Protein AF-A0A525I6V6-F1 (afdb_monomer_lite)

Foldseek 3Di:
DPPPDDPLRVLVVVLVVQQVVLVVVLVVVCVVVVDDDDPVSVLVSVLSNVVSVLSVCVSVVVDDPVVSVVSVVVSVCSVVVPVPPVVDPPPPDDPCDPPPPPPPDDPDDDDD

Sequence (112 aa):
MLATFTATQWLEVIVAITLPLSVIGFVVHRAVRGGPITGKAIQVFGILQLIPAVLILALENHLSDSVLGPLLGAFGGCLLSNIGRDAYIAPRAAESGPPRVVENAPRPSASV

pLDDT: mean 70.17, std 9.42, range [42.59, 85.75]

Structure (mmCIF, N/CA/C/O backbone):
data_AF-A0A525I6V6-F1
#
_entry.id   AF-A0A525I6V6-F1
#
loop_
_atom_site.group_PDB
_atom_site.id
_atom_site.type_symbol
_atom_site.label_atom_id
_atom_site.label_alt_id
_atom_site.label_comp_id
_atom_site.label_asym_id
_atom_site.label_entity_id
_atom_site.label_seq_id
_atom_site.pdbx_PDB_ins_code
_atom_site.Cartn_x
_atom_site.Cartn_y
_atom_site.Cartn_z
_atom_site.occupancy
_atom_site.B_iso_or_equiv
_atom_site.auth_seq_id
_atom_site.auth_comp_id
_atom_site.auth_asym_id
_atom_site.auth_atom_id
_atom_site.pdbx_PDB_model_num
ATOM 1 N N . MET A 1 1 ? -34.824 1.191 -1.956 1.00 42.59 1 MET A N 1
ATOM 2 C CA . MET A 1 1 ? -34.232 1.391 -0.617 1.00 42.59 1 MET A CA 1
ATOM 3 C C . MET A 1 1 ? -32.758 1.693 -0.813 1.00 42.59 1 MET A C 1
ATOM 5 O O . MET A 1 1 ? -32.049 0.831 -1.310 1.00 42.59 1 MET A O 1
ATOM 9 N N . LEU A 1 2 ? -32.318 2.920 -0.531 1.00 51.72 2 LEU A N 1
ATOM 10 C CA . LEU A 1 2 ? -30.892 3.255 -0.516 1.00 51.72 2 LEU A CA 1
ATOM 11 C C . LEU A 1 2 ? -30.320 2.687 0.785 1.00 51.72 2 LEU A C 1
ATOM 13 O O . LEU A 1 2 ? -30.680 3.157 1.860 1.00 51.72 2 LEU A O 1
ATOM 17 N N . ALA A 1 3 ? -29.511 1.632 0.695 1.00 58.28 3 ALA A N 1
ATOM 18 C CA . ALA A 1 3 ? -28.787 1.117 1.849 1.00 58.28 3 ALA A CA 1
ATOM 19 C C . ALA A 1 3 ? -27.798 2.196 2.314 1.00 58.28 3 ALA A C 1
ATOM 21 O O . ALA A 1 3 ? -26.885 2.572 1.579 1.00 58.28 3 ALA A O 1
ATOM 22 N N . THR A 1 4 ? -28.004 2.738 3.511 1.00 76.25 4 THR A N 1
ATOM 23 C CA . THR A 1 4 ? -27.050 3.643 4.155 1.00 76.25 4 THR A CA 1
ATOM 24 C C . THR A 1 4 ? -25.863 2.823 4.637 1.00 76.25 4 THR A C 1
ATOM 26 O O . THR A 1 4 ? -25.925 2.195 5.692 1.00 76.25 4 THR A O 1
ATOM 29 N N . PHE A 1 5 ? -24.804 2.799 3.833 1.00 75.81 5 PHE A N 1
ATOM 30 C CA . PHE A 1 5 ? -23.523 2.208 4.203 1.00 75.81 5 PHE A CA 1
ATOM 31 C C . PHE A 1 5 ? -22.902 2.959 5.383 1.00 75.81 5 PHE A C 1
ATOM 33 O O . PHE A 1 5 ? -22.896 4.193 5.415 1.00 75.81 5 PHE A O 1
ATOM 40 N N . THR A 1 6 ? -22.363 2.214 6.346 1.00 83.62 6 THR A N 1
ATOM 41 C CA . THR A 1 6 ? -21.620 2.789 7.473 1.00 83.62 6 THR A CA 1
ATOM 42 C C . THR A 1 6 ? -20.242 3.278 7.015 1.00 83.62 6 THR A C 1
ATOM 44 O O . THR A 1 6 ? -19.712 2.826 5.999 1.00 83.62 6 THR A O 1
ATOM 47 N N . ALA A 1 7 ? -19.633 4.209 7.759 1.00 78.38 7 ALA A N 1
ATOM 48 C CA . ALA A 1 7 ? -18.297 4.727 7.439 1.00 78.38 7 ALA A CA 1
ATOM 49 C C . ALA A 1 7 ? -17.237 3.608 7.353 1.00 78.38 7 ALA A C 1
ATOM 51 O O . ALA A 1 7 ? -16.368 3.640 6.485 1.00 78.38 7 ALA A O 1
ATOM 52 N N . THR A 1 8 ? -17.360 2.588 8.205 1.00 75.75 8 THR A N 1
ATOM 53 C CA . THR A 1 8 ? -16.502 1.396 8.224 1.00 75.75 8 THR A CA 1
ATOM 54 C C . THR A 1 8 ? -16.635 0.579 6.939 1.00 75.75 8 THR A C 1
ATOM 56 O O . THR A 1 8 ? -15.629 0.244 6.325 1.00 75.75 8 THR A O 1
ATOM 59 N N . GLN A 1 9 ? -17.865 0.338 6.470 1.00 79.94 9 GLN A N 1
ATOM 60 C CA . GLN A 1 9 ? -18.107 -0.405 5.227 1.00 79.94 9 GLN A CA 1
ATOM 61 C C . GLN A 1 9 ? -17.568 0.336 4.000 1.00 79.94 9 GLN A C 1
ATOM 63 O O . GLN A 1 9 ? -17.016 -0.281 3.092 1.00 79.94 9 GLN A O 1
ATOM 68 N N . TRP A 1 10 ? -17.686 1.667 3.969 1.00 81.44 10 TRP A N 1
ATOM 69 C CA . TRP A 1 10 ? -17.062 2.467 2.914 1.00 81.44 10 TRP A CA 1
ATOM 70 C C . TRP A 1 10 ? -15.541 2.314 2.907 1.00 81.44 10 TRP A C 1
ATOM 72 O O . TRP A 1 10 ? -14.948 2.163 1.841 1.00 81.44 10 TRP A O 1
ATOM 82 N N . LEU A 1 11 ? -14.914 2.317 4.084 1.00 77.25 11 LEU A N 1
ATOM 83 C CA . LEU A 1 11 ? -13.476 2.110 4.224 1.00 77.25 11 LEU A CA 1
ATOM 84 C C . LEU A 1 11 ? -13.041 0.710 3.782 1.00 77.25 11 LEU A C 1
ATOM 86 O O . LEU A 1 11 ? -12.080 0.595 3.024 1.00 77.25 11 LEU A O 1
ATOM 90 N N . GLU A 1 12 ? -13.766 -0.334 4.181 1.00 79.06 12 GLU A N 1
ATOM 91 C CA . GLU A 1 12 ? -13.520 -1.708 3.729 1.00 79.06 12 GLU A CA 1
ATOM 92 C C . GLU A 1 12 ? -13.572 -1.814 2.204 1.00 79.06 12 GLU A C 1
ATOM 94 O O . GLU A 1 12 ? -12.663 -2.376 1.598 1.00 79.06 12 GLU A O 1
ATOM 99 N N . VAL A 1 13 ? 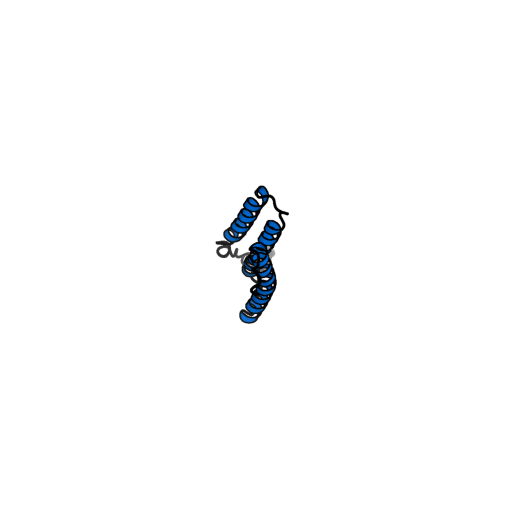-14.582 -1.213 1.565 1.00 81.50 13 VAL A N 1
ATOM 100 C CA . VAL A 1 13 ? -14.712 -1.199 0.100 1.00 81.50 13 VAL A CA 1
ATOM 101 C C . VAL A 1 13 ? -13.546 -0.459 -0.551 1.00 81.50 13 VAL A C 1
ATOM 103 O O . VAL A 1 13 ? -12.956 -0.963 -1.508 1.00 81.50 13 VAL A O 1
ATOM 106 N N . ILE A 1 14 ? -13.174 0.713 -0.027 1.00 81.62 14 ILE A N 1
ATOM 107 C CA . ILE A 1 14 ? -12.032 1.481 -0.536 1.00 81.62 14 ILE A CA 1
ATOM 108 C C . ILE A 1 14 ? -10.764 0.634 -0.454 1.00 81.62 14 ILE A C 1
ATOM 110 O O . ILE A 1 14 ? -10.043 0.521 -1.447 1.00 81.62 14 ILE A O 1
ATOM 114 N N . VAL A 1 15 ? -10.493 -0.007 0.682 1.00 80.19 15 VAL A N 1
ATOM 115 C CA . VAL A 1 15 ? -9.282 -0.814 0.838 1.00 80.19 15 VAL A CA 1
ATOM 116 C C . VAL A 1 15 ? -9.315 -2.068 -0.042 1.00 80.19 15 VAL A C 1
ATOM 118 O O . VAL A 1 15 ? -8.334 -2.352 -0.739 1.00 80.19 15 VAL A O 1
ATOM 121 N N . ALA A 1 16 ? -10.444 -2.776 -0.068 1.00 80.56 16 ALA A N 1
ATOM 122 C CA . ALA A 1 16 ? -10.639 -3.975 -0.876 1.00 80.56 16 ALA A CA 1
ATOM 123 C C . ALA A 1 16 ? -10.445 -3.705 -2.372 1.00 80.56 16 ALA A C 1
ATOM 125 O O . ALA A 1 16 ? -9.966 -4.581 -3.085 1.00 80.56 16 ALA A O 1
ATOM 126 N N . ILE A 1 17 ? -10.768 -2.498 -2.848 1.00 83.50 17 ILE A N 1
ATOM 127 C CA . ILE A 1 17 ? -10.516 -2.076 -4.231 1.00 83.50 17 ILE A CA 1
ATOM 128 C C . ILE A 1 17 ? -9.070 -1.604 -4.412 1.00 83.50 17 ILE A C 1
ATOM 130 O O . ILE A 1 17 ? -8.450 -1.911 -5.429 1.00 83.50 17 ILE A O 1
ATOM 134 N N . THR A 1 18 ? -8.499 -0.890 -3.440 1.00 81.12 18 THR A N 1
ATOM 135 C CA . THR A 1 18 ? -7.146 -0.311 -3.541 1.00 81.12 18 THR A CA 1
ATOM 136 C C . THR A 1 18 ? -6.063 -1.387 -3.645 1.00 81.12 18 THR A C 1
ATOM 138 O O . THR A 1 18 ? -5.107 -1.224 -4.405 1.00 81.12 18 THR A O 1
ATOM 141 N N . LEU A 1 19 ? -6.217 -2.517 -2.944 1.00 80.19 19 LEU A N 1
ATOM 142 C CA . LEU A 1 19 ? -5.282 -3.645 -3.018 1.00 80.19 19 LEU A CA 1
ATOM 143 C C . LEU A 1 19 ? -5.125 -4.213 -4.443 1.00 80.19 19 LEU A C 1
ATOM 145 O O . LEU A 1 19 ? -4.011 -4.158 -4.970 1.00 80.19 19 LEU A O 1
ATOM 149 N N . PRO A 1 20 ? -6.176 -4.702 -5.124 1.00 82.25 20 PRO A N 1
ATOM 150 C CA . PRO A 1 20 ? -6.058 -5.183 -6.495 1.00 82.25 20 PRO A CA 1
ATOM 151 C C . PRO A 1 20 ? -5.693 -4.058 -7.470 1.00 82.25 20 PRO A C 1
ATOM 153 O O . PRO A 1 20 ? -4.887 -4.296 -8.371 1.00 82.25 20 PRO A O 1
ATOM 156 N N . LEU A 1 21 ? -6.192 -2.826 -7.273 1.00 82.94 21 LEU A N 1
ATOM 157 C CA . LEU A 1 21 ? -5.812 -1.691 -8.125 1.00 82.94 21 LEU A CA 1
ATOM 158 C C . LEU A 1 21 ? -4.314 -1.410 -8.067 1.00 82.94 21 LEU A C 1
ATOM 160 O O . LEU A 1 21 ? -3.714 -1.122 -9.099 1.00 82.94 21 LEU A O 1
ATOM 164 N N . SER A 1 22 ? -3.704 -1.508 -6.883 1.00 78.69 22 SER A N 1
ATOM 165 C CA . SER A 1 22 ? -2.262 -1.335 -6.739 1.00 78.69 22 SER A CA 1
ATOM 166 C C . SER A 1 22 ? -1.528 -2.384 -7.576 1.00 78.69 22 SER A C 1
ATOM 168 O O . SER A 1 22 ? -0.712 -2.025 -8.422 1.00 78.69 22 SER A O 1
ATOM 170 N N . VAL A 1 23 ? -1.868 -3.671 -7.435 1.00 81.81 23 VAL A N 1
ATOM 171 C CA . VAL A 1 23 ? -1.221 -4.773 -8.172 1.00 81.81 23 VAL A CA 1
ATOM 172 C C . VAL A 1 23 ? -1.345 -4.567 -9.677 1.00 81.81 23 VAL A C 1
ATOM 174 O O . VAL A 1 23 ? -0.344 -4.631 -10.390 1.00 81.81 23 VAL A O 1
ATOM 177 N N . ILE A 1 24 ? -2.546 -4.241 -10.156 1.00 85.75 24 ILE A N 1
ATOM 178 C CA . ILE A 1 24 ? -2.791 -3.941 -11.570 1.00 85.75 24 ILE A CA 1
ATOM 179 C C . ILE A 1 24 ? -1.963 -2.730 -12.007 1.00 85.75 24 ILE A C 1
ATOM 181 O O . ILE A 1 24 ? -1.284 -2.790 -13.029 1.00 85.75 24 ILE A O 1
ATOM 185 N N . GLY A 1 25 ? -1.960 -1.655 -11.220 1.00 83.44 25 GLY A N 1
ATOM 186 C CA . GLY A 1 25 ? -1.183 -0.449 -11.488 1.00 83.44 25 GLY A CA 1
ATOM 187 C C . GLY A 1 25 ? 0.311 -0.733 -11.632 1.00 83.44 25 GLY A C 1
ATOM 188 O O . GLY A 1 25 ? 0.945 -0.203 -12.541 1.00 83.44 25 GLY A O 1
ATOM 189 N N . PHE A 1 26 ? 0.873 -1.620 -10.809 1.00 80.44 26 PHE A N 1
ATOM 190 C CA . PHE A 1 26 ? 2.269 -2.044 -10.932 1.00 80.44 26 PHE A CA 1
ATOM 191 C C . PHE A 1 26 ? 2.535 -2.875 -12.176 1.00 80.44 26 PHE A C 1
ATOM 193 O O . PHE A 1 26 ? 3.521 -2.636 -12.872 1.00 80.44 26 PHE A O 1
ATOM 200 N N . VAL A 1 27 ? 1.656 -3.829 -12.482 1.00 83.06 27 VAL A N 1
ATOM 201 C CA . VAL A 1 27 ? 1.780 -4.651 -13.689 1.00 83.06 27 VAL A CA 1
ATOM 202 C C . VAL A 1 27 ? 1.704 -3.774 -14.939 1.00 83.06 27 VAL A C 1
ATOM 204 O O . VAL A 1 27 ? 2.544 -3.912 -15.826 1.00 83.06 27 VAL A O 1
ATOM 207 N N . VAL A 1 28 ? 0.769 -2.822 -14.986 1.00 84.81 28 VAL A N 1
ATOM 208 C CA . VAL A 1 28 ? 0.631 -1.858 -16.087 1.00 84.81 28 VAL A CA 1
ATOM 209 C C . VAL A 1 28 ? 1.845 -0.936 -16.162 1.00 84.81 28 VAL A C 1
ATOM 211 O O . VAL A 1 28 ? 2.410 -0.756 -17.236 1.00 84.81 28 VAL A O 1
ATOM 214 N N . HIS A 1 29 ? 2.305 -0.387 -15.035 1.00 80.88 29 HIS A N 1
ATOM 215 C CA . HIS A 1 29 ? 3.496 0.469 -14.989 1.00 80.88 29 HIS A CA 1
ATOM 216 C C . HIS A 1 29 ? 4.737 -0.255 -15.518 1.00 80.88 29 HIS A C 1
ATOM 218 O O . HIS A 1 29 ? 5.476 0.304 -16.331 1.00 80.88 29 HIS A O 1
ATOM 224 N N . ARG A 1 30 ? 4.916 -1.523 -15.132 1.00 77.62 30 ARG A N 1
ATOM 225 C CA . ARG A 1 30 ? 5.969 -2.398 -15.654 1.00 77.62 30 ARG A CA 1
ATOM 226 C C . ARG A 1 30 ? 5.803 -2.646 -17.152 1.00 77.62 30 ARG A C 1
ATOM 228 O O . ARG A 1 30 ? 6.781 -2.526 -17.886 1.00 77.62 30 ARG A O 1
ATOM 235 N N . ALA A 1 31 ? 4.596 -2.987 -17.598 1.00 79.38 31 ALA A N 1
ATOM 236 C CA . ALA A 1 31 ? 4.312 -3.286 -18.999 1.00 79.38 31 ALA A CA 1
ATOM 237 C C . ALA A 1 31 ? 4.565 -2.076 -19.911 1.00 79.38 31 ALA A C 1
ATOM 239 O O . ALA A 1 31 ? 5.121 -2.233 -20.992 1.00 79.38 31 ALA A O 1
ATOM 240 N N . VAL A 1 32 ? 4.218 -0.868 -19.457 1.00 84.81 32 VAL A N 1
ATOM 241 C CA . VAL A 1 32 ? 4.384 0.373 -20.228 1.00 84.81 32 VAL A CA 1
ATOM 242 C C . VAL A 1 32 ? 5.832 0.866 -20.216 1.00 84.81 32 VAL A C 1
ATOM 244 O O . VAL A 1 32 ? 6.316 1.356 -21.231 1.00 84.81 32 VAL A O 1
ATOM 247 N N . ARG A 1 33 ? 6.547 0.757 -19.086 1.00 80.44 33 ARG A N 1
ATOM 248 C CA . ARG A 1 33 ? 7.932 1.252 -18.998 1.00 80.44 33 ARG A CA 1
ATOM 249 C C . ARG A 1 33 ? 8.975 0.276 -19.529 1.00 80.44 33 ARG A C 1
ATOM 251 O O . ARG A 1 33 ? 10.083 0.722 -19.807 1.00 80.44 33 ARG A O 1
ATOM 258 N N . GLY A 1 34 ? 8.668 -1.021 -19.631 1.00 69.94 34 GLY A N 1
ATOM 259 C CA . GLY A 1 34 ? 9.526 -2.048 -20.247 1.00 69.94 34 GLY A CA 1
ATOM 260 C C . GLY A 1 34 ? 10.926 -2.224 -19.632 1.00 69.94 34 GLY A C 1
ATOM 261 O O . GLY A 1 34 ? 11.722 -3.011 -20.134 1.00 69.94 34 GLY A O 1
ATOM 262 N N . GLY A 1 35 ? 11.246 -1.489 -18.565 1.00 71.12 35 GLY A N 1
ATOM 263 C CA . GLY A 1 35 ? 12.578 -1.399 -17.981 1.00 71.12 35 GLY A CA 1
ATOM 264 C C . GLY A 1 35 ? 12.785 -2.311 -16.767 1.00 71.12 35 GLY A C 1
ATOM 265 O O . GLY A 1 35 ? 11.825 -2.860 -16.215 1.00 71.12 35 GLY A O 1
ATOM 266 N N . PRO A 1 36 ? 14.042 -2.466 -16.315 1.00 72.50 36 PRO A N 1
ATOM 267 C CA . PRO A 1 36 ? 14.365 -3.230 -15.117 1.00 72.50 36 PRO A CA 1
ATOM 268 C C . PRO A 1 36 ? 13.685 -2.628 -13.883 1.00 72.50 36 PRO A C 1
ATOM 270 O O . PRO A 1 36 ? 13.557 -1.406 -13.757 1.00 72.50 36 PRO A O 1
ATOM 273 N N . ILE A 1 37 ? 13.267 -3.492 -12.950 1.00 71.81 37 ILE A N 1
ATOM 274 C CA . ILE A 1 37 ? 12.647 -3.048 -11.699 1.00 71.81 37 ILE A CA 1
ATOM 275 C C . ILE A 1 37 ? 13.673 -2.225 -10.918 1.00 71.81 37 ILE A C 1
ATOM 277 O O . ILE A 1 37 ? 14.616 -2.759 -10.338 1.00 71.81 37 ILE A O 1
ATOM 281 N N . THR A 1 38 ? 13.493 -0.910 -10.901 1.00 71.62 38 THR A N 1
ATOM 282 C CA . THR A 1 38 ? 14.335 -0.022 -10.102 1.00 71.62 38 THR A CA 1
ATOM 283 C C . THR A 1 38 ? 13.920 -0.149 -8.639 1.00 71.62 38 THR A C 1
ATOM 285 O O . THR A 1 38 ? 12.724 -0.188 -8.346 1.00 71.62 38 THR A O 1
ATOM 288 N N . GLY A 1 39 ? 14.874 -0.143 -7.702 1.00 71.12 39 GLY A N 1
ATOM 289 C CA . GLY A 1 39 ? 14.571 -0.229 -6.263 1.00 71.12 39 GLY A CA 1
ATOM 290 C C . GLY A 1 39 ? 13.545 0.813 -5.789 1.00 71.12 39 GLY A C 1
ATOM 291 O O . GLY A 1 39 ? 12.713 0.526 -4.935 1.00 71.12 39 GLY A O 1
ATOM 292 N N . LYS A 1 40 ? 13.508 1.987 -6.434 1.00 71.25 40 LYS A N 1
ATOM 293 C CA . LYS A 1 40 ? 12.489 3.023 -6.201 1.00 71.25 40 LYS A CA 1
ATOM 294 C C . LYS A 1 40 ? 11.063 2.586 -6.512 1.00 71.25 40 LYS A C 1
ATOM 296 O O . LYS A 1 40 ? 10.151 2.939 -5.776 1.00 71.25 40 LYS A O 1
ATOM 301 N N . ALA A 1 41 ? 10.866 1.852 -7.606 1.00 72.00 41 ALA A N 1
ATOM 302 C CA . ALA A 1 41 ? 9.544 1.394 -8.011 1.00 72.00 41 ALA A CA 1
ATOM 303 C C . ALA A 1 41 ? 8.998 0.385 -6.994 1.00 72.00 41 ALA A C 1
ATOM 305 O O . ALA A 1 41 ? 7.842 0.492 -6.607 1.00 72.00 41 ALA A O 1
ATOM 306 N N . ILE A 1 42 ? 9.850 -0.520 -6.494 1.00 75.50 42 ILE A N 1
ATOM 307 C CA . ILE A 1 42 ? 9.494 -1.471 -5.427 1.00 75.50 42 ILE A CA 1
ATOM 308 C C . ILE A 1 42 ? 9.128 -0.727 -4.146 1.00 75.50 42 ILE A C 1
ATOM 310 O O . ILE A 1 42 ? 8.142 -1.065 -3.506 1.00 75.50 42 ILE A O 1
ATOM 314 N N . GLN A 1 43 ? 9.897 0.297 -3.780 1.00 70.81 43 GLN A N 1
ATOM 315 C CA . GLN A 1 43 ? 9.668 1.031 -2.541 1.00 70.81 43 GLN A CA 1
ATOM 316 C C . GLN A 1 43 ? 8.369 1.843 -2.572 1.00 70.81 43 GLN A C 1
ATOM 318 O O . GLN A 1 43 ? 7.579 1.765 -1.635 1.00 70.81 43 GLN A O 1
ATOM 323 N N . VAL A 1 44 ? 8.109 2.573 -3.663 1.00 75.75 44 VAL A N 1
ATOM 324 C CA . VAL A 1 44 ? 6.832 3.281 -3.856 1.00 75.75 44 VAL A CA 1
ATOM 325 C C . VAL A 1 44 ? 5.675 2.290 -3.815 1.00 75.75 44 VAL A C 1
ATOM 327 O O . VAL A 1 44 ? 4.657 2.553 -3.181 1.00 75.75 44 VAL A O 1
ATOM 330 N N . PHE A 1 45 ? 5.848 1.132 -4.449 1.00 76.06 45 PHE A N 1
ATOM 331 C CA . PHE A 1 45 ? 4.807 0.125 -4.516 1.00 76.06 45 PHE A CA 1
ATOM 332 C C . PHE A 1 45 ? 4.514 -0.536 -3.166 1.00 76.06 45 PHE A C 1
ATOM 334 O O . PHE A 1 45 ? 3.358 -0.620 -2.760 1.00 76.06 45 PHE A O 1
ATOM 341 N N . GLY A 1 46 ? 5.559 -0.910 -2.426 1.00 74.44 46 GLY A N 1
ATOM 342 C CA . G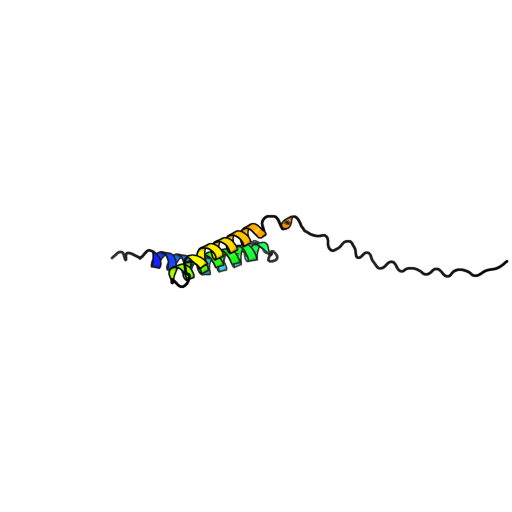LY A 1 46 ? 5.432 -1.456 -1.078 1.00 74.44 46 GLY A CA 1
ATOM 343 C C . GLY A 1 46 ? 4.740 -0.483 -0.127 1.00 74.44 46 GLY A C 1
ATOM 344 O O . GLY A 1 46 ? 3.908 -0.898 0.671 1.00 74.44 46 GLY A O 1
ATOM 345 N N . ILE A 1 47 ? 5.007 0.819 -0.252 1.00 74.50 47 ILE A N 1
ATOM 346 C CA . ILE A 1 47 ? 4.370 1.838 0.593 1.00 74.50 47 ILE A CA 1
ATOM 347 C C . ILE A 1 47 ? 2.908 2.058 0.190 1.00 74.50 47 ILE A C 1
ATOM 349 O O . ILE A 1 47 ? 2.042 2.158 1.059 1.00 74.50 47 ILE A O 1
ATOM 353 N N . LEU A 1 48 ? 2.611 2.045 -1.112 1.00 76.94 48 LEU A N 1
ATOM 354 C CA . LEU A 1 48 ? 1.243 2.124 -1.623 1.00 76.94 48 LEU A CA 1
ATOM 355 C C . LEU A 1 48 ? 0.373 0.947 -1.147 1.00 76.94 48 LEU A C 1
ATOM 357 O O . LEU A 1 48 ? -0.822 1.125 -0.940 1.00 76.94 48 LEU A O 1
ATOM 361 N N . GLN A 1 49 ? 0.966 -0.232 -0.940 1.00 74.19 49 GLN A N 1
ATOM 362 C CA . GLN A 1 49 ? 0.300 -1.409 -0.366 1.00 74.19 49 GLN A CA 1
ATOM 363 C C . GLN A 1 49 ? 0.218 -1.400 1.159 1.00 74.19 49 GLN A C 1
ATOM 365 O O . GLN A 1 49 ? -0.694 -1.989 1.736 1.00 74.19 49 GLN A O 1
ATOM 370 N N . LEU A 1 50 ? 1.140 -0.708 1.818 1.00 73.56 50 LEU A N 1
ATOM 371 C CA . LEU A 1 50 ? 1.178 -0.612 3.268 1.00 73.56 50 LEU A CA 1
ATOM 372 C C . LEU A 1 50 ? 0.093 0.305 3.823 1.00 73.56 50 LEU A C 1
ATOM 374 O O . LEU A 1 50 ? -0.553 -0.065 4.792 1.00 73.56 50 LEU A O 1
ATOM 378 N N . ILE A 1 51 ? -0.170 1.449 3.189 1.00 76.38 51 ILE A N 1
ATOM 379 C CA . ILE A 1 51 ? -1.237 2.374 3.611 1.00 76.38 51 ILE A CA 1
ATOM 380 C C . ILE A 1 51 ? -2.592 1.654 3.805 1.00 76.38 51 ILE A C 1
ATOM 382 O O . ILE A 1 51 ? -3.140 1.740 4.904 1.00 76.38 51 ILE A O 1
ATOM 386 N N . PRO A 1 52 ? -3.128 0.905 2.818 1.00 73.31 52 PRO A N 1
ATOM 387 C CA . PRO A 1 52 ? -4.372 0.158 2.995 1.00 73.31 52 PRO A CA 1
ATOM 388 C C . PRO A 1 52 ? -4.280 -0.942 4.064 1.00 73.31 52 PRO A C 1
ATOM 390 O O . PRO A 1 52 ? -5.243 -1.142 4.799 1.00 73.31 52 PRO A O 1
ATOM 393 N N . ALA A 1 53 ? -3.137 -1.623 4.198 1.00 71.88 53 ALA A N 1
ATOM 394 C CA . ALA A 1 53 ? -2.949 -2.657 5.220 1.00 71.88 53 ALA A CA 1
ATOM 395 C C . ALA A 1 53 ? -2.996 -2.083 6.647 1.00 71.88 53 ALA A C 1
ATOM 397 O O . ALA A 1 53 ? -3.638 -2.650 7.528 1.00 71.88 53 ALA A O 1
ATOM 398 N N . VAL A 1 54 ? -2.365 -0.926 6.867 1.00 73.12 54 VAL A N 1
ATOM 399 C CA . VAL A 1 54 ? -2.418 -0.201 8.146 1.00 73.12 54 VAL A CA 1
ATOM 400 C C . VAL A 1 54 ? -3.833 0.280 8.439 1.00 73.12 54 VAL A C 1
ATOM 402 O O . VAL A 1 54 ? -4.278 0.205 9.580 1.00 73.12 54 VAL A O 1
ATOM 405 N N . LEU A 1 55 ? -4.550 0.732 7.408 1.00 72.00 55 LEU A N 1
ATOM 406 C CA . LEU A 1 55 ? -5.931 1.178 7.538 1.00 72.00 55 LEU A CA 1
ATOM 407 C C . LEU A 1 55 ? -6.853 0.031 7.979 1.00 72.00 55 LEU A C 1
ATOM 409 O O . LEU A 1 55 ? -7.632 0.230 8.904 1.00 72.00 55 LEU A O 1
ATOM 413 N N . ILE A 1 56 ? -6.718 -1.168 7.392 1.00 70.75 56 ILE A N 1
ATOM 414 C CA . ILE A 1 56 ? -7.460 -2.370 7.825 1.00 70.75 56 ILE A CA 1
ATOM 415 C C . ILE A 1 56 ? -7.146 -2.713 9.280 1.00 70.75 56 ILE A C 1
ATOM 417 O O . ILE A 1 56 ? -8.059 -2.855 10.085 1.00 70.75 56 ILE A O 1
ATOM 421 N N . LEU A 1 57 ? -5.862 -2.804 9.637 1.00 71.06 57 LEU A N 1
ATOM 422 C CA . LEU A 1 57 ? -5.454 -3.173 10.996 1.00 71.06 57 LEU A CA 1
ATOM 423 C C . LEU A 1 57 ? -5.939 -2.161 12.050 1.00 71.06 57 LEU A C 1
ATOM 425 O O . LEU A 1 57 ? -6.207 -2.533 13.192 1.00 71.06 57 LEU A O 1
ATOM 429 N N . ALA A 1 58 ? -6.053 -0.886 11.668 1.00 67.88 58 ALA A N 1
ATOM 430 C CA . ALA A 1 58 ? -6.639 0.160 12.498 1.00 67.88 58 ALA A CA 1
ATOM 431 C C . ALA A 1 58 ? -8.166 0.009 12.631 1.00 67.88 58 ALA A C 1
ATOM 433 O O . ALA A 1 58 ? -8.704 0.152 13.725 1.00 67.88 58 ALA A O 1
ATOM 434 N N . LEU A 1 59 ? -8.863 -0.312 11.534 1.00 68.81 59 LEU A N 1
ATOM 435 C CA . LEU A 1 59 ? -10.316 -0.533 11.502 1.00 68.81 59 LEU A CA 1
ATOM 436 C C . LEU A 1 59 ? -10.752 -1.751 12.318 1.00 68.81 59 LEU A C 1
ATOM 438 O O . LEU A 1 59 ? -11.798 -1.712 12.962 1.00 68.81 59 LEU A O 1
ATOM 442 N N . GLU A 1 60 ? -9.944 -2.808 12.333 1.00 67.81 60 GLU A N 1
ATOM 443 C CA . GLU A 1 60 ? -10.230 -4.022 13.099 1.00 67.81 60 GLU A CA 1
ATOM 444 C C . GLU A 1 60 ? -9.950 -3.870 14.611 1.00 67.81 60 GLU A C 1
ATOM 446 O O . GLU A 1 60 ? -10.067 -4.843 15.352 1.00 67.81 60 GLU A O 1
ATOM 451 N N . ASN A 1 61 ? -9.586 -2.670 15.102 1.00 65.00 61 ASN A N 1
ATOM 452 C CA . ASN A 1 61 ? -9.160 -2.425 16.495 1.00 65.00 61 ASN A CA 1
ATOM 453 C C . ASN A 1 61 ? -7.993 -3.328 16.955 1.00 65.00 61 ASN A C 1
ATOM 455 O O . ASN A 1 61 ? -7.713 -3.450 18.149 1.00 65.00 61 ASN A O 1
ATOM 459 N N . HIS A 1 62 ? -7.281 -3.956 16.017 1.00 62.72 62 HIS A N 1
ATOM 460 C CA . HIS A 1 62 ? -6.114 -4.783 16.313 1.00 62.72 62 HIS A CA 1
ATOM 461 C C . HIS A 1 62 ? -4.868 -3.941 16.625 1.00 62.72 62 HIS A C 1
ATOM 463 O O . HIS A 1 62 ? -3.914 -4.447 17.218 1.00 62.72 62 HIS A O 1
ATOM 469 N N . LEU A 1 63 ? -4.877 -2.653 16.269 1.00 60.28 63 LEU A N 1
ATOM 470 C CA . LEU A 1 63 ? -3.832 -1.689 16.600 1.00 60.28 63 LEU A CA 1
ATOM 471 C C . LEU A 1 63 ? -4.310 -0.717 17.681 1.00 60.28 63 LEU A C 1
ATOM 473 O O . LEU A 1 63 ? -5.243 0.050 17.479 1.00 60.28 63 LEU A O 1
ATOM 477 N N . SER A 1 64 ? -3.599 -0.707 18.807 1.00 65.00 64 SER A N 1
ATOM 478 C CA . SER A 1 64 ? -3.670 0.382 19.784 1.00 65.00 64 SER A CA 1
ATOM 479 C C . SER A 1 64 ? -3.174 1.689 19.152 1.00 6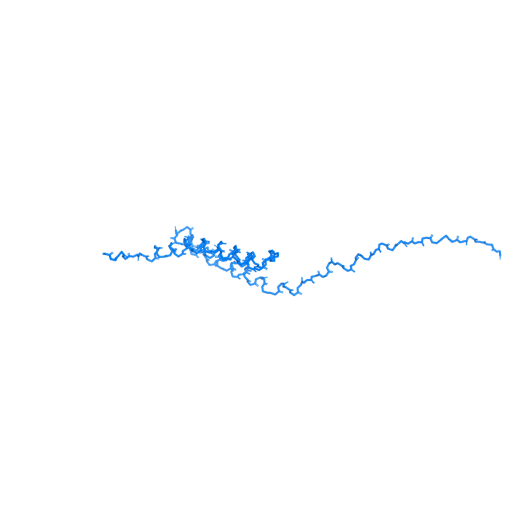5.00 64 SER A C 1
ATOM 481 O O . SER A 1 64 ? -2.180 1.674 18.418 1.00 65.00 64 SER A O 1
ATOM 483 N N . ASP A 1 65 ? -3.793 2.824 19.499 1.00 67.56 65 ASP A N 1
ATOM 484 C CA . ASP A 1 65 ? -3.384 4.173 19.063 1.00 67.56 65 ASP A CA 1
ATOM 485 C C . ASP A 1 65 ? -1.883 4.434 19.285 1.00 67.56 65 ASP A C 1
ATOM 487 O O . ASP A 1 65 ? -1.227 5.129 18.504 1.00 67.56 65 ASP A O 1
ATOM 491 N N . SER A 1 66 ? -1.306 3.807 20.316 1.00 70.31 66 SER A N 1
ATOM 492 C CA . SER A 1 66 ? 0.124 3.878 20.635 1.00 70.31 66 SER A CA 1
ATOM 493 C C . SER A 1 66 ? 1.048 3.271 19.572 1.00 70.31 66 SER A C 1
ATOM 495 O O . SER A 1 66 ? 2.216 3.645 19.502 1.00 70.31 66 SER A O 1
ATOM 497 N N . VAL A 1 67 ? 0.554 2.347 18.746 1.00 68.81 67 VAL A N 1
ATOM 498 C CA . VAL A 1 67 ? 1.330 1.647 17.709 1.00 68.81 67 VAL A CA 1
ATOM 499 C C . VAL A 1 67 ? 1.158 2.317 16.345 1.00 68.81 67 VAL A C 1
ATOM 501 O O . VAL A 1 67 ? 2.072 2.29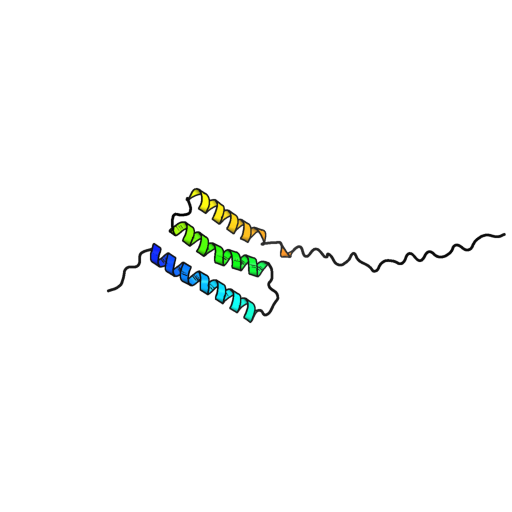8 15.522 1.00 68.81 67 VAL A O 1
ATOM 504 N N . LEU A 1 68 ? 0.020 2.975 16.127 1.00 73.19 68 LEU A N 1
ATOM 505 C CA . LEU A 1 68 ? -0.369 3.563 14.847 1.00 73.19 68 LEU A CA 1
ATOM 506 C C . LEU A 1 68 ? 0.513 4.761 14.455 1.00 73.19 68 LEU A C 1
ATOM 508 O O . LEU A 1 68 ? 0.972 4.852 13.314 1.00 73.19 68 LEU A O 1
ATOM 512 N N . GLY A 1 69 ? 0.825 5.634 15.418 1.00 71.19 69 GLY A N 1
ATOM 513 C CA . GLY A 1 69 ? 1.736 6.770 15.229 1.00 71.19 69 GLY A CA 1
ATOM 514 C C . GLY A 1 69 ? 3.157 6.352 14.814 1.00 71.19 69 GLY A C 1
ATOM 515 O O . GLY A 1 69 ? 3.643 6.821 13.782 1.00 71.19 69 GLY A O 1
ATOM 516 N N . PRO A 1 70 ? 3.824 5.444 15.555 1.00 77.94 70 PRO A N 1
ATOM 517 C CA . PRO A 1 70 ? 5.118 4.886 15.166 1.00 77.94 70 PRO A CA 1
ATOM 518 C C . PRO A 1 70 ? 5.103 4.186 13.806 1.00 77.94 70 PRO A C 1
ATOM 520 O O . PRO A 1 70 ? 6.056 4.337 13.044 1.00 77.94 70 PRO A O 1
ATOM 523 N N . LEU A 1 71 ? 4.026 3.464 13.475 1.00 73.31 71 LEU A N 1
ATOM 524 C CA . LEU A 1 71 ? 3.881 2.814 12.172 1.00 73.31 71 LEU A CA 1
ATOM 525 C C . LEU A 1 71 ? 3.893 3.857 11.045 1.00 73.31 71 LEU A C 1
ATOM 527 O O . LEU A 1 71 ? 4.720 3.783 10.139 1.00 73.31 71 LEU A O 1
ATOM 531 N N . LEU A 1 72 ? 3.033 4.876 11.140 1.00 75.00 72 LEU A N 1
ATOM 532 C CA . LEU A 1 72 ? 2.973 5.974 10.171 1.00 75.00 72 LEU A CA 1
ATOM 533 C C . LEU A 1 72 ? 4.309 6.717 10.066 1.00 75.00 72 LEU A C 1
ATOM 535 O O . LEU A 1 72 ? 4.765 7.009 8.960 1.00 75.00 72 LEU A O 1
ATOM 539 N N . GLY A 1 73 ? 4.965 6.973 11.201 1.00 74.25 73 GLY A N 1
ATOM 540 C CA . GLY A 1 73 ? 6.286 7.596 11.253 1.00 74.25 73 GLY A CA 1
ATOM 541 C C . GLY A 1 73 ? 7.368 6.758 10.568 1.00 74.25 73 GLY A C 1
ATOM 542 O O . GLY A 1 73 ? 8.160 7.298 9.797 1.00 74.25 73 GLY A O 1
ATOM 543 N N . ALA A 1 74 ? 7.375 5.439 10.773 1.00 76.56 74 ALA A N 1
ATOM 544 C CA . ALA A 1 74 ? 8.303 4.526 10.111 1.00 76.56 74 ALA A CA 1
ATOM 545 C C . ALA A 1 74 ? 8.082 4.489 8.589 1.00 76.56 74 ALA A C 1
ATOM 547 O O . ALA A 1 74 ? 9.054 4.480 7.829 1.00 76.56 74 ALA A O 1
ATOM 548 N N . PHE A 1 75 ? 6.830 4.546 8.120 1.00 73.12 75 PHE A N 1
ATOM 549 C CA . PHE A 1 75 ? 6.532 4.619 6.684 1.00 73.12 75 PHE A CA 1
ATOM 550 C C . PHE A 1 75 ? 6.915 5.960 6.071 1.00 73.12 75 PHE A C 1
ATOM 552 O O . PHE A 1 75 ? 7.550 5.984 5.016 1.00 73.12 75 PHE A O 1
ATOM 559 N N . GLY A 1 76 ? 6.598 7.067 6.746 1.00 73.88 76 GLY A N 1
ATOM 560 C CA . GLY A 1 76 ? 7.052 8.396 6.343 1.00 73.88 76 GLY A CA 1
ATOM 561 C C . GLY A 1 76 ? 8.578 8.460 6.271 1.00 73.88 76 GLY A C 1
ATOM 562 O O . GLY A 1 76 ? 9.137 8.881 5.260 1.00 73.88 76 GLY A O 1
ATOM 563 N N . GLY A 1 77 ? 9.262 7.940 7.291 1.00 76.50 77 GLY A N 1
ATOM 564 C CA . GLY A 1 77 ? 10.718 7.818 7.324 1.00 76.50 77 GLY A CA 1
ATOM 565 C C . GLY A 1 77 ? 11.269 6.956 6.187 1.00 76.50 77 GLY A C 1
ATOM 566 O O . GLY A 1 77 ? 12.268 7.323 5.575 1.00 76.50 77 GLY A O 1
ATOM 567 N N . CYS A 1 78 ? 10.596 5.859 5.833 1.00 70.81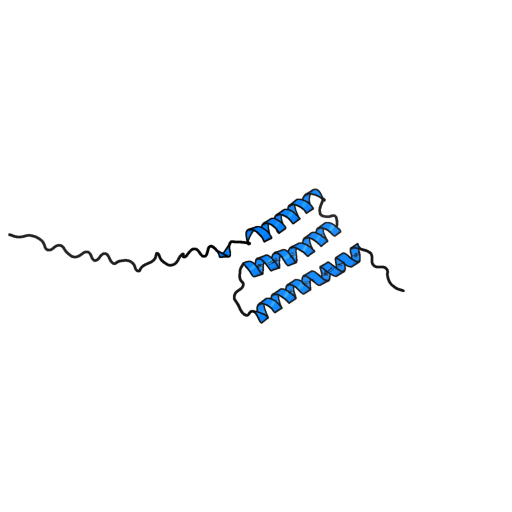 78 CYS A N 1
ATOM 568 C CA . CYS A 1 78 ? 10.970 5.034 4.686 1.00 70.81 78 CYS A CA 1
ATOM 569 C C . CYS A 1 78 ? 10.844 5.804 3.358 1.00 70.81 78 CYS A C 1
ATOM 571 O O . CYS A 1 78 ? 11.764 5.743 2.540 1.00 70.81 78 CYS A O 1
ATOM 573 N N . LEU A 1 79 ? 9.762 6.573 3.160 1.00 67.44 79 LEU A N 1
ATOM 574 C CA . LEU A 1 79 ? 9.580 7.441 1.985 1.00 67.44 79 LEU A CA 1
ATOM 575 C C . LEU A 1 79 ? 10.695 8.487 1.878 1.00 67.44 79 LEU A C 1
ATOM 577 O O . LEU A 1 79 ? 11.303 8.656 0.820 1.00 67.44 79 LEU A O 1
ATOM 581 N N . LEU A 1 80 ? 10.979 9.164 2.990 1.00 72.81 80 LEU A N 1
ATOM 582 C CA . LEU A 1 80 ? 11.979 10.228 3.073 1.00 72.81 80 LEU A CA 1
ATOM 583 C C . LEU A 1 80 ? 13.410 9.692 2.945 1.00 72.81 80 LEU A C 1
ATOM 585 O O . LEU A 1 80 ? 14.249 10.350 2.338 1.00 72.81 80 LEU A O 1
ATOM 589 N N . SER A 1 81 ? 13.688 8.476 3.425 1.00 69.44 81 SER A N 1
ATOM 590 C CA . SER A 1 81 ? 15.026 7.868 3.390 1.00 69.44 81 SER A CA 1
ATOM 591 C C . SER A 1 81 ? 15.573 7.648 1.975 1.00 69.44 81 SER A C 1
ATOM 593 O O . SER A 1 81 ? 16.775 7.413 1.830 1.00 69.44 81 SER A O 1
ATOM 595 N N . ASN A 1 82 ? 14.729 7.677 0.939 1.00 62.03 82 ASN A N 1
ATOM 596 C CA . ASN A 1 82 ? 15.169 7.478 -0.442 1.00 62.03 82 ASN A CA 1
ATOM 597 C C . ASN A 1 82 ? 15.159 8.758 -1.294 1.00 62.03 82 ASN A C 1
ATOM 599 O O . ASN A 1 82 ? 15.647 8.742 -2.425 1.00 62.03 82 ASN A O 1
ATOM 603 N N . ILE A 1 83 ? 14.668 9.879 -0.754 1.00 61.84 83 ILE A N 1
ATOM 604 C CA . ILE A 1 83 ? 14.832 11.200 -1.368 1.00 61.84 83 ILE A CA 1
ATOM 605 C C . ILE A 1 83 ? 16.303 11.605 -1.184 1.00 61.84 83 ILE A C 1
ATOM 607 O O . ILE A 1 83 ? 16.720 12.001 -0.103 1.00 61.84 83 ILE A O 1
ATOM 611 N N . GLY A 1 84 ? 17.112 11.443 -2.237 1.00 56.00 84 GLY A N 1
ATOM 612 C CA . GLY A 1 84 ? 18.521 11.870 -2.275 1.00 56.00 84 GLY A CA 1
ATOM 613 C C . GLY A 1 84 ? 19.555 10.766 -2.526 1.00 56.00 84 GLY A C 1
ATOM 614 O O . GLY A 1 84 ? 20.721 11.070 -2.768 1.00 56.00 84 GLY A O 1
ATOM 615 N N . ARG A 1 85 ? 19.160 9.485 -2.537 1.00 56.12 85 ARG A N 1
ATOM 616 C CA . ARG A 1 85 ? 20.112 8.362 -2.680 1.00 56.12 85 ARG A CA 1
ATOM 617 C C . ARG A 1 85 ? 20.597 8.114 -4.118 1.00 56.12 85 ARG A C 1
ATOM 619 O O . ARG A 1 85 ? 21.591 7.423 -4.314 1.00 56.12 85 ARG A O 1
ATOM 626 N N . ASP A 1 86 ? 19.958 8.732 -5.112 1.00 53.03 86 ASP A N 1
ATOM 627 C CA . ASP A 1 86 ? 20.383 8.673 -6.524 1.00 53.03 86 ASP A CA 1
ATOM 628 C C . ASP A 1 86 ? 21.665 9.437 -6.828 1.00 53.03 86 ASP A C 1
ATOM 630 O O . ASP A 1 86 ? 22.280 9.212 -7.867 1.00 53.03 86 ASP A O 1
ATOM 634 N N . ALA A 1 87 ? 22.077 10.339 -5.937 1.00 53.31 87 ALA A N 1
ATOM 635 C CA . ALA A 1 87 ? 23.308 11.095 -6.110 1.00 53.31 87 ALA A CA 1
ATOM 636 C C . ALA A 1 87 ? 24.568 10.250 -5.841 1.00 53.31 87 ALA A C 1
ATOM 638 O O . ALA A 1 87 ? 25.675 10.722 -6.079 1.00 53.31 87 ALA A O 1
ATOM 639 N N . TYR A 1 88 ? 24.425 9.007 -5.360 1.00 49.44 88 TYR A N 1
ATOM 640 C CA . TYR A 1 88 ? 25.547 8.146 -4.990 1.00 49.44 88 TYR A CA 1
ATOM 641 C C . TYR A 1 88 ? 25.582 6.862 -5.829 1.00 49.44 88 TYR A C 1
ATOM 643 O O . TYR A 1 88 ?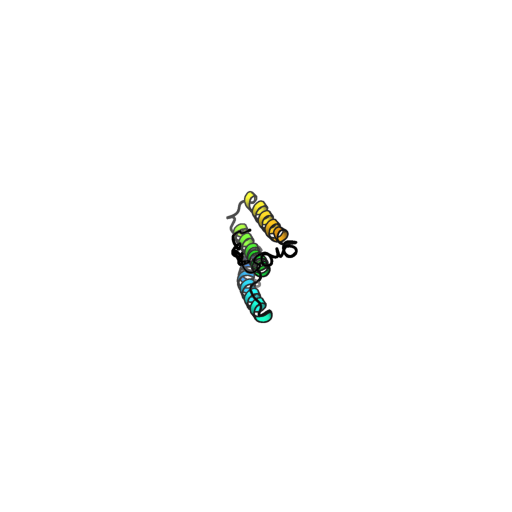 25.532 5.745 -5.313 1.00 49.44 88 TYR A O 1
ATOM 651 N N . ILE A 1 89 ? 25.712 7.007 -7.151 1.00 53.75 89 ILE A N 1
ATOM 652 C CA . ILE A 1 89 ? 26.366 5.959 -7.942 1.00 53.75 89 ILE A CA 1
ATOM 653 C C . ILE A 1 89 ? 27.839 6.000 -7.535 1.00 53.75 89 ILE A C 1
ATOM 655 O O . ILE A 1 89 ? 28.616 6.783 -8.070 1.00 53.75 89 ILE A O 1
ATOM 659 N N . ALA A 1 90 ? 28.224 5.195 -6.546 1.00 52.25 90 ALA A N 1
ATOM 660 C CA . ALA A 1 90 ? 29.633 4.932 -6.294 1.00 52.25 90 ALA A CA 1
ATOM 661 C C . ALA A 1 90 ? 30.205 4.236 -7.545 1.00 52.25 90 ALA A C 1
ATOM 663 O O . ALA A 1 90 ? 29.722 3.150 -7.887 1.00 52.25 90 ALA A O 1
ATOM 664 N N . PRO A 1 91 ? 31.203 4.805 -8.246 1.00 49.31 91 PRO A N 1
ATOM 665 C CA . PRO A 1 91 ? 31.848 4.134 -9.364 1.00 49.31 91 PRO A CA 1
ATOM 666 C C . PRO A 1 91 ? 32.729 3.000 -8.826 1.00 49.31 91 PRO A C 1
ATOM 668 O O . PRO A 1 91 ? 33.940 3.122 -8.692 1.00 49.31 91 PRO A O 1
ATOM 671 N N . ARG A 1 92 ? 32.120 1.857 -8.503 1.00 57.59 92 ARG A N 1
ATOM 672 C CA . ARG A 1 92 ? 32.827 0.628 -8.122 1.00 57.59 92 ARG A CA 1
ATOM 673 C C . ARG A 1 92 ? 33.220 -0.176 -9.369 1.00 57.59 92 ARG A C 1
ATOM 675 O O . ARG A 1 92 ? 32.866 -1.340 -9.496 1.00 57.59 92 ARG A O 1
ATOM 682 N N . ALA A 1 93 ? 33.888 0.469 -10.326 1.00 55.44 93 ALA A N 1
ATOM 683 C CA . ALA A 1 93 ? 34.319 -0.187 -11.567 1.00 55.44 93 ALA A CA 1
ATOM 684 C C . ALA A 1 93 ? 35.537 0.463 -12.258 1.00 55.44 93 ALA A C 1
ATOM 686 O O . ALA A 1 93 ? 35.748 0.223 -13.441 1.00 55.44 93 ALA A O 1
ATOM 687 N N . ALA A 1 94 ? 36.340 1.279 -11.561 1.00 54.69 94 ALA A N 1
ATOM 688 C CA . ALA A 1 94 ? 37.508 1.941 -12.165 1.00 54.69 94 ALA A CA 1
ATOM 689 C C . ALA A 1 94 ? 38.858 1.634 -11.482 1.00 54.69 94 ALA A C 1
ATOM 691 O O . ALA A 1 94 ? 39.861 2.241 -11.838 1.00 54.69 94 ALA A O 1
ATOM 692 N N . GLU A 1 95 ? 38.914 0.683 -10.541 1.00 55.31 95 GLU A N 1
ATOM 693 C CA . GLU A 1 95 ? 40.162 0.306 -9.842 1.00 55.31 95 GLU A CA 1
ATOM 694 C C . GLU A 1 95 ? 40.607 -1.150 -10.043 1.00 55.31 95 GLU A C 1
ATOM 696 O O . GLU A 1 95 ? 41.536 -1.614 -9.392 1.00 55.31 95 GLU A O 1
ATOM 701 N N . SER A 1 96 ? 40.024 -1.878 -10.996 1.00 60.19 96 SER A N 1
ATOM 702 C CA . SER A 1 96 ? 40.632 -3.114 -11.504 1.00 60.19 96 SER A CA 1
ATOM 703 C C . SER A 1 96 ? 41.160 -2.881 -12.916 1.00 60.19 96 SER A C 1
ATOM 705 O O . SER A 1 96 ? 40.638 -3.414 -13.896 1.00 60.19 96 SER A O 1
ATOM 707 N N . GLY A 1 97 ? 42.195 -2.044 -13.024 1.00 61.16 97 GLY A N 1
ATOM 708 C CA . GLY A 1 97 ? 43.080 -2.113 -14.185 1.00 61.16 97 GLY A CA 1
ATOM 709 C C . GLY A 1 97 ? 43.626 -3.543 -14.318 1.00 61.16 97 GLY A C 1
ATOM 710 O O . GLY A 1 97 ? 43.744 -4.238 -13.302 1.00 61.16 97 GLY A O 1
ATOM 711 N N . PRO A 1 98 ? 43.923 -4.024 -15.539 1.00 67.19 98 PRO A N 1
ATOM 712 C CA . PRO A 1 98 ? 44.456 -5.368 -15.718 1.00 67.19 98 PRO A CA 1
ATOM 713 C C . PRO A 1 98 ? 45.712 -5.533 -14.851 1.00 67.19 98 PRO A C 1
ATOM 715 O O . PRO A 1 98 ? 46.468 -4.564 -14.707 1.00 67.19 98 PRO A O 1
ATOM 718 N N . PRO A 1 99 ? 45.929 -6.718 -14.247 1.00 63.28 99 PRO A N 1
ATOM 719 C CA . PRO A 1 99 ? 47.082 -6.953 -13.392 1.00 63.28 99 PRO A CA 1
ATOM 720 C C . PRO A 1 99 ? 48.328 -6.555 -14.174 1.00 63.28 99 PRO A C 1
ATOM 722 O O . PRO A 1 99 ? 48.623 -7.141 -15.217 1.00 63.28 99 PRO A O 1
ATOM 725 N N . ARG A 1 100 ? 49.033 -5.516 -13.709 1.00 63.00 100 ARG A N 1
ATOM 726 C CA . ARG A 1 100 ? 50.355 -5.199 -14.240 1.00 63.00 100 ARG A CA 1
ATOM 727 C C . ARG A 1 100 ? 51.203 -6.426 -13.961 1.00 63.00 100 ARG A C 1
ATOM 729 O O . ARG A 1 100 ? 51.563 -6.682 -12.815 1.00 63.00 100 ARG A O 1
ATOM 736 N N . VAL A 1 101 ? 51.458 -7.200 -15.009 1.00 64.06 101 VAL A N 1
ATOM 737 C CA . VAL A 1 101 ? 52.499 -8.216 -15.023 1.00 64.06 101 VAL A CA 1
ATOM 738 C C . VAL A 1 101 ? 53.770 -7.460 -14.666 1.00 64.06 101 VAL A C 1
ATOM 740 O O . VAL A 1 101 ? 54.265 -6.653 -15.449 1.00 64.06 101 VAL A O 1
ATOM 743 N N . VAL A 1 102 ? 54.222 -7.622 -13.423 1.00 66.38 102 VAL A N 1
ATOM 744 C CA . VAL A 1 102 ? 55.534 -7.155 -12.991 1.00 66.38 102 VAL A CA 1
ATOM 745 C C . VAL A 1 102 ? 56.516 -8.054 -13.721 1.00 66.38 102 VAL A C 1
ATOM 747 O O . VAL A 1 102 ? 56.853 -9.146 -13.270 1.00 66.38 102 VAL A O 1
ATOM 750 N N . GLU A 1 103 ? 56.863 -7.629 -14.929 1.00 59.75 103 GLU A N 1
ATOM 751 C CA . GLU A 1 103 ? 57.884 -8.235 -15.756 1.00 59.75 103 GLU A CA 1
ATOM 752 C C . GLU A 1 103 ? 59.206 -8.068 -15.008 1.00 59.75 103 GLU A C 1
ATOM 754 O O . GLU A 1 103 ? 59.847 -7.018 -15.030 1.00 59.75 103 GLU A O 1
ATOM 759 N N . ASN A 1 104 ? 59.555 -9.099 -14.237 1.00 64.12 104 ASN A N 1
ATOM 760 C CA . ASN A 1 104 ? 60.868 -9.272 -13.642 1.00 64.12 104 ASN A CA 1
ATOM 761 C C . ASN A 1 104 ? 61.877 -9.387 -14.785 1.00 64.12 104 ASN A C 1
ATOM 763 O O . ASN A 1 104 ? 62.193 -10.483 -15.247 1.00 64.12 104 ASN A O 1
ATOM 767 N N . ALA A 1 105 ? 62.364 -8.240 -15.251 1.00 63.31 105 ALA A N 1
ATOM 768 C CA . ALA A 1 105 ? 63.495 -8.183 -16.152 1.00 63.31 105 ALA A CA 1
ATOM 769 C C . ALA A 1 105 ? 64.700 -8.855 -15.462 1.00 63.31 105 ALA A C 1
ATOM 771 O O . ALA A 1 105 ? 65.027 -8.511 -14.318 1.00 63.31 105 ALA A O 1
ATOM 772 N N . PRO A 1 106 ? 65.365 -9.822 -16.116 1.00 63.34 106 PRO A N 1
ATOM 773 C CA . PRO A 1 106 ? 66.548 -10.455 -15.562 1.00 63.34 106 PRO A CA 1
ATOM 774 C C . PRO A 1 106 ? 67.653 -9.403 -15.464 1.00 63.34 106 PRO A C 1
ATOM 776 O O . PRO A 1 106 ? 67.982 -8.755 -16.454 1.00 63.34 106 PRO A O 1
ATOM 779 N N . ARG A 1 107 ? 68.235 -9.221 -14.273 1.00 65.38 107 ARG A N 1
ATOM 780 C CA . ARG A 1 107 ? 69.478 -8.452 -14.136 1.00 65.38 107 ARG A CA 1
ATOM 781 C C . ARG A 1 107 ? 70.584 -9.216 -14.869 1.00 65.38 107 ARG A C 1
ATOM 783 O O . ARG A 1 107 ? 70.904 -10.320 -14.421 1.00 65.38 107 ARG A O 1
ATOM 790 N N . PRO A 1 108 ? 71.202 -8.667 -15.931 1.00 63.41 108 PRO A N 1
ATOM 791 C CA . PRO A 1 108 ? 72.457 -9.209 -16.400 1.00 63.41 108 PRO A CA 1
ATOM 792 C C . PRO A 1 108 ? 73.516 -8.940 -15.332 1.00 63.41 108 PRO A C 1
ATOM 794 O O . PRO A 1 108 ? 73.798 -7.810 -14.932 1.00 63.41 108 PRO A O 1
ATOM 797 N N . SER A 1 109 ? 74.023 -10.053 -14.827 1.00 66.75 109 SER A N 1
ATOM 798 C CA . SER A 1 109 ? 75.218 -10.212 -14.022 1.00 66.75 109 SER A CA 1
ATOM 799 C C . SER A 1 109 ? 76.427 -9.513 -14.645 1.00 66.75 109 SER A C 1
ATOM 801 O O . SER A 1 109 ? 76.710 -9.760 -15.809 1.00 66.75 109 SER A O 1
ATOM 803 N N . ALA A 1 110 ? 77.123 -8.732 -13.813 1.00 63.44 110 ALA A N 1
ATOM 804 C CA . ALA A 1 110 ? 78.577 -8.680 -13.599 1.00 63.44 110 ALA A CA 1
ATOM 805 C C . ALA A 1 110 ? 79.573 -8.639 -14.785 1.00 63.44 110 ALA A C 1
ATOM 807 O O . ALA A 1 110 ? 79.357 -9.202 -15.850 1.00 63.44 110 ALA A O 1
ATOM 808 N N . SER A 1 111 ? 80.769 -8.129 -14.447 1.00 61.31 111 SER A N 1
ATOM 809 C CA . SER A 1 111 ? 82.065 -8.188 -15.161 1.00 61.31 111 SER A CA 1
ATOM 810 C C . SER A 1 111 ? 82.294 -7.022 -16.141 1.00 61.31 111 SER A C 1
ATOM 812 O O . SER A 1 111 ? 81.404 -6.714 -16.923 1.00 61.31 111 SER A O 1
ATOM 814 N N . VAL A 1 112 ? 83.406 -6.274 -16.139 1.00 56.12 112 VAL A N 1
ATOM 815 C CA . VAL A 1 112 ? 84.744 -6.345 -15.504 1.00 56.12 112 VAL A CA 1
ATOM 816 C C . VAL A 1 112 ? 85.194 -4.917 -15.191 1.00 56.12 112 VAL A C 1
ATOM 818 O O . VAL A 1 112 ? 84.873 -4.027 -16.010 1.00 56.12 112 VAL A O 1
#

Radius of gyration: 28.32 Å; chains: 1; bounding box: 119×22×41 Å

Secondary structure (DSSP, 8-state):
------HHHHHHHHHHHHHHHHHHHHHHHHHHH-S---HHHHHHHHHHHHHHHHHHHHHTT-S-HHHHHHHHHHHHHHHHTTTTGGG----TTSS---------PPPPP---